Protein AF-A0A8J6IGQ2-F1 (afdb_monomer_lite)

Structure (mmCIF, N/CA/C/O backbone):
data_AF-A0A8J6IGQ2-F1
#
_entry.id   AF-A0A8J6IGQ2-F1
#
loop_
_atom_site.group_PDB
_atom_site.id
_atom_site.type_symbol
_atom_site.label_atom_id
_atom_site.label_alt_id
_atom_site.label_comp_id
_atom_site.label_asym_id
_atom_site.label_entity_id
_atom_site.label_seq_id
_atom_site.pdbx_PDB_ins_code
_atom_site.Cartn_x
_atom_site.Cartn_y
_atom_site.Cartn_z
_atom_site.occupancy
_atom_site.B_iso_or_equiv
_atom_site.auth_seq_id
_atom_site.auth_comp_id
_atom_site.auth_asym_id
_atom_site.auth_atom_id
_atom_site.pdbx_PDB_model_num
ATOM 1 N N . MET A 1 1 ? 0.650 11.084 19.814 1.00 61.91 1 MET A N 1
ATOM 2 C CA . MET A 1 1 ? -0.038 9.776 19.738 1.00 61.91 1 MET A CA 1
ATOM 3 C C . MET A 1 1 ? -0.462 9.588 18.293 1.00 61.91 1 MET A C 1
ATOM 5 O O . MET A 1 1 ? -0.950 10.553 17.723 1.00 61.91 1 MET A O 1
ATOM 9 N N . ALA A 1 2 ? -0.186 8.440 17.673 1.00 73.25 2 ALA A N 1
ATOM 10 C CA . ALA A 1 2 ? -0.622 8.195 16.297 1.00 73.25 2 ALA A CA 1
ATOM 11 C C . ALA A 1 2 ? -2.132 7.911 16.278 1.00 73.25 2 ALA A C 1
ATOM 13 O O . ALA A 1 2 ? -2.623 7.193 17.149 1.00 73.25 2 ALA A O 1
ATOM 14 N N . ALA A 1 3 ? -2.840 8.487 15.310 1.00 82.12 3 ALA A N 1
ATOM 15 C CA . ALA A 1 3 ? -4.254 8.224 15.073 1.00 82.12 3 ALA A CA 1
ATOM 16 C C . ALA A 1 3 ? -4.487 6.736 14.737 1.00 82.12 3 ALA A C 1
ATOM 18 O O . ALA A 1 3 ? -3.698 6.169 13.969 1.00 82.12 3 ALA A O 1
ATOM 19 N N . PRO A 1 4 ? -5.524 6.070 15.282 1.00 89.06 4 PRO A N 1
ATOM 20 C CA . PRO A 1 4 ? -5.917 4.738 14.841 1.00 89.06 4 PRO A CA 1
ATOM 21 C C . PRO A 1 4 ? -6.230 4.715 13.340 1.00 89.06 4 PRO A C 1
ATOM 23 O O . PRO A 1 4 ? -7.013 5.514 12.830 1.00 89.06 4 PRO A O 1
ATOM 26 N N . VAL A 1 5 ? -5.645 3.739 12.643 1.00 92.50 5 VAL A N 1
ATOM 27 C CA . VAL A 1 5 ? -5.897 3.482 11.222 1.00 92.50 5 VAL A CA 1
ATOM 28 C C . VAL A 1 5 ? -6.668 2.177 11.081 1.00 92.50 5 VAL A C 1
ATOM 30 O O . VAL A 1 5 ? -6.227 1.134 11.572 1.00 92.50 5 VAL A O 1
ATOM 33 N N . ARG A 1 6 ? -7.801 2.208 10.375 1.00 93.94 6 ARG A N 1
ATOM 34 C CA . ARG A 1 6 ? -8.534 0.997 9.972 1.00 93.94 6 ARG A CA 1
ATOM 35 C C . ARG A 1 6 ? -8.591 0.917 8.454 1.00 93.94 6 ARG A C 1
ATOM 37 O O . ARG A 1 6 ? -9.047 1.848 7.801 1.00 93.94 6 ARG A O 1
ATOM 44 N N . ILE A 1 7 ? -8.146 -0.211 7.909 1.00 94.56 7 ILE A N 1
ATOM 45 C CA . ILE A 1 7 ? -8.131 -0.472 6.467 1.00 94.56 7 ILE A CA 1
ATOM 46 C C . ILE A 1 7 ? -9.149 -1.569 6.169 1.00 94.56 7 ILE A C 1
ATOM 48 O O . ILE A 1 7 ? -9.078 -2.660 6.737 1.00 94.56 7 ILE A O 1
ATOM 52 N N . CYS A 1 8 ? -10.093 -1.270 5.284 1.00 94.94 8 CYS A N 1
ATOM 53 C CA . CYS A 1 8 ? -11.089 -2.204 4.779 1.00 94.94 8 CYS A CA 1
ATOM 54 C C . CYS A 1 8 ? -10.665 -2.642 3.372 1.00 94.94 8 CYS A C 1
ATOM 56 O O . CYS A 1 8 ? -10.554 -1.802 2.483 1.00 94.94 8 CYS A O 1
ATOM 58 N N . LEU A 1 9 ? -10.412 -3.942 3.193 1.00 94.00 9 LEU A N 1
ATOM 59 C CA . LEU A 1 9 ? -9.910 -4.523 1.936 1.00 94.00 9 LEU A CA 1
ATOM 60 C C . LEU A 1 9 ? -10.936 -5.402 1.214 1.00 94.00 9 LEU A C 1
ATOM 62 O O . LEU A 1 9 ? -10.777 -5.704 0.039 1.00 94.00 9 LEU A O 1
ATOM 66 N N . LEU A 1 10 ? -11.969 -5.860 1.923 1.00 92.25 10 LEU A N 1
ATOM 67 C CA . LEU A 1 10 ? -13.008 -6.707 1.349 1.00 92.25 10 LEU A CA 1
ATOM 68 C C . LE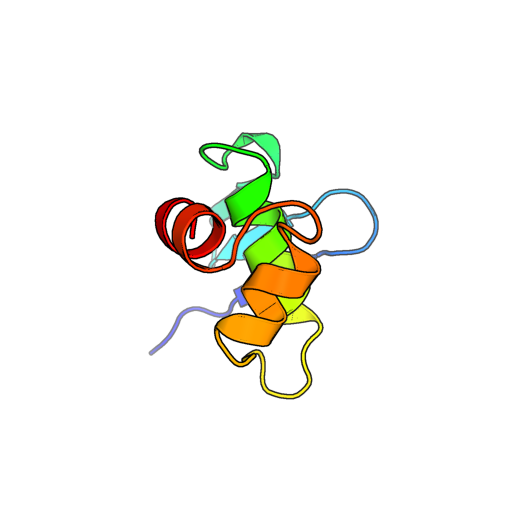U A 1 10 ? -14.049 -5.816 0.666 1.00 92.25 10 LEU A C 1
ATOM 70 O O . LEU A 1 10 ? -14.801 -5.111 1.342 1.00 92.25 10 LEU A O 1
ATOM 74 N N . GLY A 1 11 ? -14.076 -5.850 -0.666 1.00 89.31 11 GLY A N 1
ATOM 75 C CA . GLY A 1 11 ? -14.853 -4.923 -1.490 1.00 89.31 11 GLY A CA 1
ATOM 76 C C . GLY A 1 11 ? -13.975 -3.780 -1.995 1.00 89.31 11 GLY A C 1
ATOM 77 O O . GLY A 1 11 ? -12.888 -4.031 -2.503 1.00 89.31 11 GLY A O 1
ATOM 78 N N . SER A 1 12 ? -14.442 -2.538 -1.867 1.00 89.19 12 SER A N 1
ATOM 79 C CA . SER A 1 12 ? -13.639 -1.357 -2.197 1.00 89.19 12 SER A CA 1
ATOM 80 C C . SER A 1 12 ? -12.639 -1.026 -1.087 1.00 89.19 12 SER A C 1
ATOM 82 O O . SER A 1 12 ? -12.942 -1.161 0.107 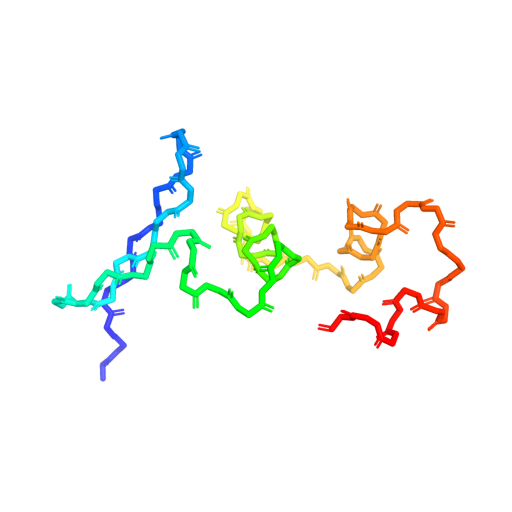1.00 89.19 12 SER A O 1
ATOM 84 N N . LEU A 1 13 ? -11.451 -0.551 -1.480 1.00 94.00 13 LEU A N 1
ATOM 85 C CA . LEU A 1 13 ? -10.455 -0.065 -0.529 1.00 94.00 13 LEU A CA 1
ATOM 86 C C . LEU A 1 13 ? -10.986 1.178 0.191 1.00 94.00 13 LEU A C 1
ATOM 88 O O . LEU A 1 13 ? -11.266 2.199 -0.438 1.00 94.00 13 LEU A O 1
ATOM 92 N N . ARG A 1 14 ? -11.042 1.112 1.525 1.00 95.19 14 ARG A N 1
ATOM 93 C CA . ARG A 1 14 ? -11.342 2.270 2.379 1.00 95.19 14 ARG A CA 1
ATOM 94 C C . ARG A 1 14 ? -10.365 2.370 3.534 1.00 95.19 14 ARG A C 1
ATOM 96 O O . ARG A 1 14 ? -10.095 1.374 4.210 1.00 95.19 14 ARG A O 1
ATOM 103 N N . VAL A 1 15 ? -9.866 3.577 3.784 1.00 95.50 15 VAL A N 1
ATOM 104 C CA . VAL A 1 15 ? -8.973 3.867 4.912 1.00 95.50 15 VAL A CA 1
ATOM 105 C C . VAL A 1 15 ? -9.651 4.857 5.844 1.00 95.50 15 VAL A C 1
ATOM 107 O O . VAL A 1 15 ? -9.977 5.971 5.447 1.00 95.50 15 VAL A O 1
ATOM 110 N N . HIS A 1 16 ? -9.851 4.453 7.092 1.00 94.88 16 HIS A N 1
ATOM 111 C CA . HIS A 1 16 ? -10.350 5.315 8.154 1.00 94.88 16 HIS A CA 1
ATOM 112 C C . HIS A 1 16 ? -9.165 5.845 8.963 1.00 94.88 16 HIS A C 1
ATOM 114 O O . HIS A 1 16 ? -8.344 5.056 9.444 1.00 94.88 16 HIS A O 1
ATOM 120 N N . LEU A 1 17 ? -9.096 7.166 9.092 1.00 92.31 17 LEU A N 1
ATOM 121 C CA . LEU A 1 17 ? -8.127 7.925 9.877 1.00 92.31 17 LEU A CA 1
ATOM 122 C C . LEU A 1 17 ? -8.929 8.787 10.852 1.00 92.31 17 LEU A C 1
ATOM 124 O O . LEU A 1 17 ? -9.478 9.805 10.433 1.00 92.31 17 LEU A O 1
ATOM 128 N N . ASP A 1 18 ? -9.038 8.370 12.112 1.00 89.12 18 ASP A N 1
ATOM 129 C CA . ASP A 1 18 ? -9.959 8.991 13.077 1.00 89.12 18 ASP A CA 1
ATOM 130 C C . ASP A 1 18 ? -11.375 9.160 12.477 1.00 89.12 18 ASP A C 1
ATOM 132 O O . ASP A 1 18 ? -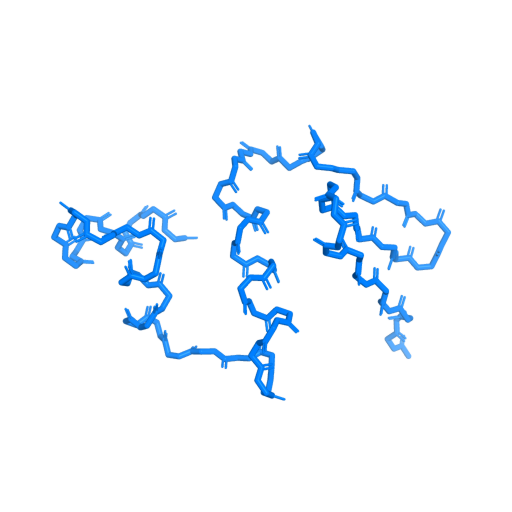12.018 8.173 12.109 1.00 89.12 18 ASP A O 1
ATOM 136 N N . ASP A 1 19 ? -11.824 10.407 12.312 1.00 88.75 19 ASP A N 1
ATOM 137 C CA . ASP A 1 19 ? -13.140 10.781 11.784 1.00 88.75 19 ASP A CA 1
ATOM 138 C C . ASP A 1 19 ? -13.169 10.937 10.252 1.00 88.75 19 ASP A C 1
ATOM 140 O O . ASP A 1 19 ? -14.209 11.243 9.663 1.00 88.75 19 ASP A O 1
ATOM 144 N N . ARG A 1 20 ? -12.031 10.743 9.574 1.00 92.62 20 ARG A N 1
ATOM 145 C CA . ARG A 1 20 ? -11.910 10.875 8.118 1.00 92.62 20 ARG A CA 1
ATOM 146 C C . ARG A 1 20 ? -11.914 9.511 7.442 1.00 92.62 20 ARG A C 1
ATOM 148 O O . ARG A 1 20 ? -11.170 8.610 7.819 1.00 92.62 20 ARG A O 1
ATOM 155 N N . VAL A 1 21 ? -12.674 9.402 6.357 1.00 94.38 21 VAL A N 1
ATOM 156 C CA . VAL A 1 21 ? -12.632 8.249 5.451 1.00 94.38 21 VAL A CA 1
ATOM 157 C C . VAL A 1 21 ? -11.981 8.659 4.136 1.00 94.38 21 VAL A C 1
ATOM 159 O O . VAL A 1 21 ? -12.340 9.674 3.538 1.00 94.38 21 VAL A O 1
ATOM 162 N N . VAL A 1 22 ? -10.997 7.879 3.699 1.00 93.94 22 VAL A N 1
ATOM 163 C CA . VAL A 1 22 ? -10.406 7.950 2.363 1.00 93.94 22 VAL A CA 1
ATOM 164 C C . VAL A 1 22 ? -11.002 6.812 1.546 1.00 93.94 22 VAL A C 1
ATOM 166 O O . VAL A 1 22 ? -10.664 5.643 1.743 1.00 93.94 22 VAL A O 1
ATOM 169 N N . GLU A 1 23 ? -11.922 7.177 0.660 1.00 94.06 23 GLU A N 1
ATOM 170 C CA . GLU A 1 23 ? -12.551 6.282 -0.310 1.00 94.06 23 GLU A CA 1
ATOM 171 C C . GLU A 1 23 ? -11.599 5.983 -1.479 1.00 94.06 23 GLU A C 1
ATOM 173 O O . GLU A 1 23 ? -10.690 6.762 -1.772 1.00 94.06 23 GLU A O 1
ATOM 178 N N . GLU A 1 24 ? -11.827 4.883 -2.193 1.00 90.31 24 GLU A N 1
ATOM 179 C CA . GLU A 1 24 ? -11.012 4.451 -3.341 1.00 90.31 24 GLU A CA 1
ATOM 180 C C . GLU A 1 24 ? -10.865 5.525 -4.438 1.00 90.31 24 GLU A C 1
ATOM 182 O O . GLU A 1 24 ? -9.797 5.689 -5.024 1.00 90.31 24 GLU A O 1
ATOM 187 N N . HIS A 1 25 ? -11.903 6.327 -4.679 1.00 91.12 25 HIS A N 1
ATOM 188 C CA . HIS A 1 25 ? -11.873 7.400 -5.679 1.00 91.12 25 HIS A CA 1
ATOM 189 C C . HIS A 1 25 ? -11.130 8.665 -5.211 1.00 91.12 25 HIS A C 1
ATOM 191 O O . HIS A 1 25 ? -10.964 9.601 -5.990 1.00 91.12 25 HIS A O 1
ATOM 197 N N . ALA A 1 26 ? -10.752 8.754 -3.931 1.00 93.62 26 ALA A N 1
ATOM 198 C CA . ALA A 1 26 ? -10.039 9.908 -3.380 1.00 93.62 26 ALA A CA 1
ATOM 199 C C . ALA A 1 26 ? -8.515 9.807 -3.568 1.00 93.62 26 ALA A C 1
ATOM 201 O O . ALA A 1 26 ? -7.787 10.746 -3.243 1.00 93.62 26 ALA A O 1
ATOM 202 N N . TRP A 1 27 ? -8.026 8.676 -4.080 1.00 91.94 27 TRP A N 1
ATOM 203 C CA . TRP A 1 27 ? -6.620 8.471 -4.400 1.00 91.94 27 TRP A CA 1
ATOM 204 C C . TRP A 1 27 ? -6.277 9.144 -5.737 1.00 91.94 27 TRP A C 1
ATOM 206 O O . TRP A 1 27 ? -7.098 9.139 -6.653 1.00 91.94 27 TRP A O 1
ATOM 216 N N . PRO A 1 28 ? -5.052 9.677 -5.907 1.00 90.50 28 PRO A N 1
ATOM 217 C CA . PRO A 1 28 ? -4.637 10.358 -7.141 1.00 90.50 28 PRO A CA 1
ATOM 218 C C . PRO A 1 28 ? -4.463 9.407 -8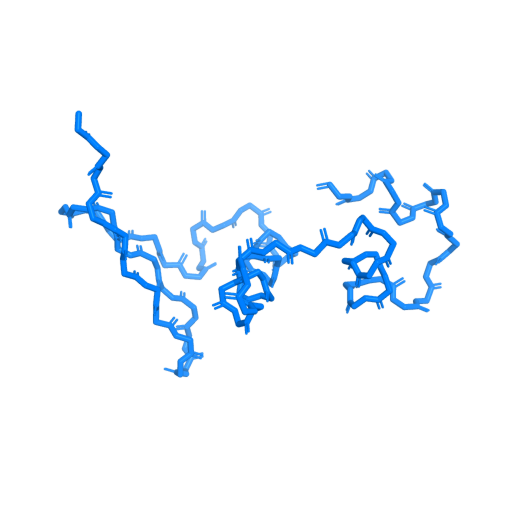.342 1.00 90.50 28 PRO A C 1
ATOM 220 O O . PRO A 1 28 ? -4.055 9.821 -9.422 1.00 90.50 28 PRO A O 1
ATOM 223 N N . GLY A 1 29 ? -4.757 8.122 -8.156 1.00 88.75 29 GLY A N 1
ATOM 224 C CA . GLY A 1 29 ? -4.717 7.073 -9.156 1.00 88.75 29 GLY A CA 1
ATOM 225 C C . GLY A 1 29 ? -4.926 5.715 -8.494 1.00 88.75 29 GLY A C 1
ATOM 226 O O . GLY A 1 29 ? -4.984 5.599 -7.269 1.00 88.75 29 GLY A O 1
ATOM 227 N N . ARG A 1 30 ? -4.993 4.663 -9.310 1.00 88.50 30 ARG A N 1
ATOM 228 C CA . ARG A 1 30 ? -5.198 3.292 -8.824 1.00 88.50 30 ARG A CA 1
ATOM 229 C C . ARG A 1 30 ? -3.976 2.728 -8.080 1.00 88.50 30 ARG A C 1
ATOM 231 O O . ARG A 1 30 ? -4.135 2.015 -7.098 1.00 88.50 30 ARG A O 1
ATOM 238 N N . ARG A 1 31 ? -2.756 3.072 -8.513 1.00 90.38 31 ARG A N 1
ATOM 239 C CA . ARG A 1 31 ? -1.507 2.494 -7.973 1.00 90.38 31 ARG A CA 1
ATOM 240 C C . ARG A 1 31 ? -1.247 2.816 -6.497 1.00 90.38 31 ARG A C 1
ATOM 242 O O . ARG A 1 31 ? -0.945 1.885 -5.756 1.00 90.38 31 ARG A O 1
ATOM 249 N N . PRO A 1 32 ? -1.428 4.061 -6.023 1.00 92.25 32 PRO A N 1
ATOM 250 C CA . PRO A 1 32 ? -1.298 4.366 -4.599 1.00 92.25 32 PRO A CA 1
ATOM 251 C C . PRO A 1 32 ? -2.249 3.556 -3.704 1.00 92.25 32 PRO A C 1
ATOM 253 O O . PRO A 1 32 ? -1.840 3.075 -2.650 1.00 92.25 32 PRO A O 1
ATOM 256 N N . ALA A 1 33 ? -3.497 3.356 -4.141 1.00 93.25 33 ALA A N 1
ATOM 257 C CA . ALA A 1 33 ? -4.473 2.532 -3.430 1.00 93.25 33 ALA A CA 1
ATOM 258 C C . ALA A 1 33 ? -4.019 1.061 -3.350 1.00 93.25 33 ALA A C 1
ATOM 260 O O . ALA A 1 33 ? -4.006 0.463 -2.273 1.00 93.25 33 ALA A O 1
ATOM 261 N N . GLU A 1 34 ? -3.579 0.490 -4.474 1.00 93.38 34 GLU A N 1
ATOM 262 C CA . GLU A 1 34 ? -3.064 -0.884 -4.536 1.00 93.38 34 GLU A CA 1
ATOM 263 C C . GLU A 1 34 ? -1.819 -1.087 -3.670 1.00 93.38 34 GLU A C 1
ATOM 265 O O . GLU A 1 34 ? -1.714 -2.106 -2.99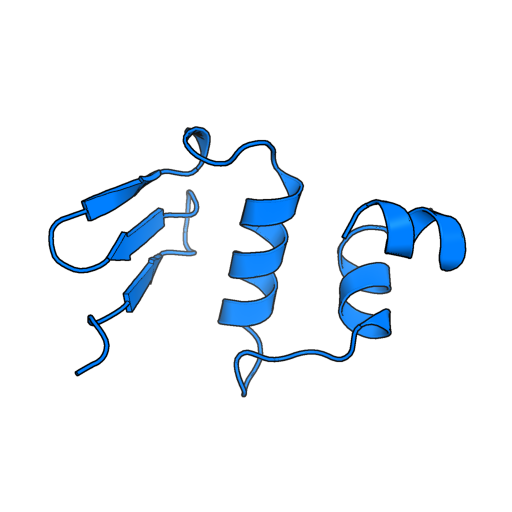0 1.00 93.38 34 GLU A O 1
ATOM 270 N N . LEU A 1 35 ? -0.908 -0.109 -3.632 1.00 94.19 35 LEU A N 1
ATOM 271 C CA . LEU A 1 35 ? 0.264 -0.148 -2.759 1.00 94.19 35 LEU A CA 1
ATOM 272 C C . LEU A 1 35 ? -0.142 -0.255 -1.286 1.00 94.19 35 LEU A C 1
ATOM 274 O O . LEU A 1 35 ? 0.386 -1.089 -0.551 1.00 94.19 35 LEU A O 1
ATOM 278 N N . VAL A 1 36 ? -1.099 0.563 -0.848 1.00 94.69 36 VAL A N 1
ATOM 279 C CA . VAL A 1 36 ? -1.573 0.523 0.541 1.00 94.69 36 VAL A CA 1
ATOM 280 C C . VAL A 1 36 ? -2.283 -0.789 0.850 1.00 94.69 36 VAL A C 1
ATOM 282 O O . VAL A 1 36 ? -2.054 -1.349 1.922 1.00 94.69 36 VAL A O 1
ATOM 285 N N . ALA A 1 37 ? -3.081 -1.320 -0.077 1.00 94.56 37 ALA A N 1
ATOM 286 C CA . ALA A 1 37 ? -3.700 -2.633 0.076 1.00 94.56 37 ALA A CA 1
ATOM 287 C C . ALA A 1 37 ? -2.653 -3.754 0.199 1.00 94.56 37 ALA A C 1
ATOM 289 O O . ALA A 1 37 ? -2.743 -4.590 1.101 1.00 94.56 37 ALA A O 1
ATOM 290 N N . LEU A 1 38 ? -1.629 -3.733 -0.657 1.00 95.19 38 LEU A N 1
ATOM 291 C CA . LEU A 1 38 ? -0.539 -4.705 -0.661 1.00 95.19 38 LEU A CA 1
ATOM 292 C C . LEU A 1 38 ? 0.242 -4.674 0.658 1.00 95.19 38 LEU A C 1
ATOM 294 O O . LEU A 1 38 ? 0.449 -5.711 1.288 1.00 95.19 38 LEU A O 1
ATOM 298 N N . LEU A 1 39 ? 0.627 -3.480 1.114 1.00 95.25 39 LEU A N 1
ATOM 299 C CA . LEU A 1 39 ? 1.305 -3.318 2.396 1.00 95.25 39 LEU A CA 1
ATOM 300 C C . LEU A 1 39 ? 0.393 -3.732 3.551 1.00 95.25 39 LEU A C 1
ATOM 302 O O . LEU A 1 39 ? 0.852 -4.409 4.457 1.00 95.25 39 LEU A O 1
ATOM 306 N N . ALA A 1 40 ? -0.900 -3.409 3.527 1.00 94.69 40 ALA A N 1
ATOM 307 C CA . ALA A 1 40 ? -1.825 -3.793 4.595 1.00 94.69 40 ALA A CA 1
ATOM 308 C C . ALA A 1 40 ? -1.940 -5.316 4.791 1.00 94.69 40 ALA A C 1
ATOM 310 O O . ALA A 1 40 ? -2.196 -5.753 5.914 1.00 94.69 40 ALA A O 1
ATOM 311 N N . LEU A 1 41 ? -1.741 -6.099 3.725 1.00 94.19 41 LEU A N 1
ATOM 312 C CA . LEU A 1 41 ? -1.748 -7.565 3.747 1.00 94.19 41 LEU A CA 1
ATOM 313 C C . LEU A 1 41 ? -0.398 -8.182 4.139 1.00 94.19 41 LEU A C 1
AT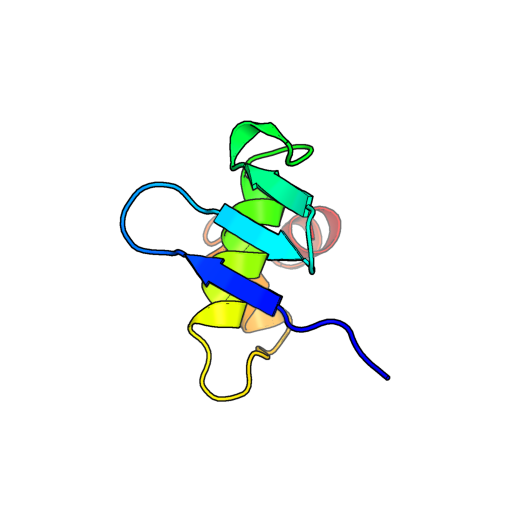OM 315 O O . LEU A 1 41 ? -0.356 -9.348 4.528 1.00 94.19 41 LEU A O 1
ATOM 319 N N . ALA A 1 42 ? 0.701 -7.430 4.053 1.00 94.81 42 ALA A N 1
ATOM 320 C CA . ALA A 1 42 ? 2.017 -7.918 4.440 1.00 94.81 42 ALA A CA 1
ATOM 321 C C . ALA A 1 42 ? 2.124 -8.062 5.968 1.00 94.81 42 ALA A C 1
ATOM 323 O O . ALA A 1 42 ? 1.718 -7.175 6.719 1.00 94.81 42 ALA A O 1
ATOM 324 N N . GLU A 1 43 ? 2.755 -9.143 6.434 1.00 88.81 43 GLU A N 1
ATOM 325 C CA . GLU A 1 43 ? 2.865 -9.500 7.859 1.00 88.81 43 GLU A CA 1
ATOM 326 C C . GLU A 1 43 ? 3.401 -8.354 8.737 1.00 88.81 43 GLU A C 1
ATOM 328 O O . GLU A 1 43 ? 2.915 -8.114 9.841 1.00 88.81 43 GLU A O 1
ATOM 333 N N . ARG A 1 44 ? 4.364 -7.584 8.215 1.00 92.44 44 ARG A N 1
ATOM 334 C CA . ARG A 1 44 ? 4.959 -6.425 8.906 1.00 92.44 44 ARG A CA 1
ATOM 335 C C . ARG A 1 44 ? 4.503 -5.078 8.358 1.00 92.44 44 ARG A C 1
ATOM 337 O O . ARG A 1 44 ? 5.124 -4.058 8.647 1.00 92.44 44 ARG A O 1
ATOM 344 N N . ARG A 1 45 ? 3.471 -5.079 7.518 1.00 93.12 45 ARG A N 1
ATOM 345 C CA . ARG A 1 45 ? 3.016 -3.915 6.752 1.00 93.12 45 ARG A CA 1
ATOM 346 C C . ARG A 1 45 ? 4.118 -3.243 5.930 1.00 93.12 45 ARG A C 1
ATOM 348 O O . ARG A 1 45 ? 4.118 -2.035 5.726 1.00 93.12 45 ARG A O 1
ATOM 355 N N . ALA A 1 46 ? 5.092 -4.042 5.513 1.00 93.81 46 ALA A N 1
ATOM 356 C CA . ALA A 1 46 ? 6.307 -3.607 4.852 1.00 93.81 46 ALA A CA 1
ATOM 357 C C . ALA A 1 46 ? 6.750 -4.687 3.869 1.00 93.81 46 ALA A C 1
ATOM 359 O O . ALA A 1 46 ? 6.691 -5.876 4.188 1.00 93.81 46 ALA A O 1
ATOM 360 N N . LEU A 1 47 ? 7.232 -4.255 2.709 1.00 94.31 47 LEU A N 1
ATOM 361 C CA . LEU A 1 47 ? 7.800 -5.096 1.662 1.00 94.31 47 LEU A CA 1
ATOM 362 C C . LEU A 1 47 ? 9.089 -4.455 1.153 1.00 94.31 47 LEU A C 1
ATOM 364 O O . LEU A 1 47 ? 9.281 -3.242 1.283 1.00 94.31 47 LEU A O 1
ATOM 368 N N . LEU A 1 48 ? 9.978 -5.270 0.586 1.00 93.75 48 LEU A N 1
ATOM 369 C CA . LEU A 1 48 ? 11.141 -4.745 -0.124 1.00 93.75 48 LEU A CA 1
ATOM 370 C C . LEU A 1 48 ? 10.679 -3.989 -1.369 1.00 93.75 48 LEU A C 1
ATOM 372 O O . LEU A 1 48 ? 9.667 -4.345 -1.973 1.00 93.75 48 LEU A O 1
ATOM 376 N N . ARG A 1 49 ? 11.447 -2.973 -1.774 1.00 91.12 49 ARG A N 1
ATOM 377 C CA . ARG A 1 49 ? 11.115 -2.165 -2.954 1.00 91.12 49 ARG A CA 1
ATOM 378 C C . ARG A 1 49 ? 10.877 -3.050 -4.175 1.00 91.12 49 ARG A C 1
ATOM 380 O O . ARG A 1 49 ? 9.846 -2.915 -4.814 1.00 91.12 49 ARG A O 1
ATOM 387 N N . ASP A 1 50 ? 11.761 -4.010 -4.422 1.00 91.69 50 ASP A N 1
ATOM 388 C CA . ASP A 1 50 ? 11.662 -4.900 -5.583 1.00 91.69 50 ASP A CA 1
ATOM 389 C C . ASP A 1 50 ? 10.404 -5.781 -5.548 1.00 91.69 50 ASP A C 1
ATOM 391 O O . ASP A 1 50 ? 9.766 -5.960 -6.577 1.00 91.69 50 ASP A O 1
ATOM 395 N N . GLN A 1 51 ? 9.966 -6.231 -4.364 1.00 93.12 51 GLN A N 1
ATOM 396 C CA . GLN A 1 51 ? 8.713 -6.987 -4.211 1.00 93.12 51 GLN A CA 1
ATOM 397 C C . GLN A 1 51 ? 7.484 -6.127 -4.524 1.00 93.12 51 GLN A C 1
ATOM 399 O O . GLN A 1 51 ? 6.510 -6.609 -5.098 1.00 93.12 51 GLN A O 1
ATOM 404 N N . VAL A 1 52 ? 7.519 -4.846 -4.145 1.00 94.06 52 VAL A N 1
ATOM 405 C CA . VAL A 1 52 ? 6.457 -3.894 -4.491 1.00 94.06 52 VAL A CA 1
ATOM 406 C C . VAL A 1 52 ? 6.435 -3.645 -5.996 1.00 94.06 52 VAL A C 1
ATOM 408 O O . VAL A 1 52 ? 5.361 -3.649 -6.596 1.00 94.06 52 VAL A O 1
ATOM 411 N N . LEU A 1 53 ? 7.607 -3.449 -6.606 1.00 93.44 53 LEU A N 1
ATOM 412 C CA . LEU A 1 53 ? 7.728 -3.224 -8.045 1.00 93.44 53 LEU A CA 1
ATOM 413 C C . LEU A 1 53 ? 7.237 -4.433 -8.846 1.00 93.44 53 LEU A C 1
ATOM 415 O O . LEU A 1 53 ? 6.456 -4.251 -9.774 1.00 93.44 53 LEU A O 1
ATOM 419 N N . GLU A 1 54 ? 7.611 -5.648 -8.448 1.00 92.31 54 GLU A N 1
ATOM 420 C CA . GLU A 1 54 ? 7.143 -6.891 -9.070 1.00 92.31 54 GLU A CA 1
ATOM 421 C C . GLU A 1 54 ? 5.620 -7.062 -8.940 1.00 92.31 54 GLU A C 1
ATOM 423 O O . GLU A 1 54 ? 4.952 -7.431 -9.904 1.00 92.31 54 GLU A O 1
ATOM 428 N N . ALA A 1 55 ? 5.046 -6.738 -7.776 1.00 92.44 55 ALA A N 1
ATOM 429 C CA . ALA A 1 55 ? 3.608 -6.863 -7.547 1.00 92.44 55 ALA A CA 1
ATOM 430 C C . ALA A 1 55 ? 2.776 -5.817 -8.312 1.00 92.44 55 ALA A C 1
ATOM 432 O O . ALA A 1 55 ? 1.699 -6.132 -8.821 1.00 92.44 55 ALA A O 1
ATOM 433 N N . LEU A 1 56 ? 3.243 -4.565 -8.379 1.00 91.75 56 LEU A N 1
ATOM 434 C CA . LEU A 1 56 ? 2.493 -3.464 -8.992 1.00 91.75 56 LEU A CA 1
ATOM 435 C C . LEU A 1 56 ? 2.786 -3.311 -10.491 1.00 91.75 56 LEU A C 1
ATOM 437 O O . LEU A 1 56 ? 1.868 -3.032 -11.264 1.00 91.75 56 LEU A O 1
ATOM 441 N N . TRP A 1 57 ? 4.021 -3.534 -10.934 1.00 91.25 57 TRP A N 1
ATOM 442 C CA . TRP A 1 57 ? 4.450 -3.377 -12.328 1.00 91.25 57 TRP A CA 1
ATOM 443 C C . TRP A 1 57 ? 5.236 -4.596 -12.844 1.00 91.25 57 TRP A C 1
ATOM 445 O O . TRP A 1 57 ? 6.377 -4.446 -13.278 1.00 91.25 57 TRP A O 1
ATOM 455 N N . PRO A 1 58 ? 4.619 -5.790 -12.919 1.00 87.50 58 PRO A N 1
ATOM 456 C CA . PRO A 1 58 ? 5.305 -7.019 -13.343 1.00 87.50 58 PRO A CA 1
ATOM 457 C C . PRO A 1 58 ? 5.828 -6.995 -14.791 1.00 87.50 58 PRO A C 1
ATOM 459 O O . PRO A 1 58 ? 6.579 -7.876 -15.194 1.00 87.50 58 PRO A O 1
ATOM 462 N N . HIS A 1 59 ? 5.398 -6.024 -15.601 1.00 89.38 59 HIS A N 1
ATOM 463 C CA . HIS A 1 59 ? 5.734 -5.920 -17.025 1.00 89.38 59 HIS A CA 1
ATOM 464 C C . HIS A 1 59 ? 6.674 -4.758 -17.359 1.00 89.38 59 HIS A C 1
ATOM 466 O O . HIS A 1 59 ? 6.997 -4.572 -18.530 1.00 89.38 59 HIS A O 1
ATOM 472 N N . LEU A 1 60 ? 7.057 -3.941 -16.374 1.00 88.69 60 LEU A N 1
ATOM 473 C CA . LEU A 1 60 ? 8.001 -2.849 -16.589 1.00 88.69 60 LEU A CA 1
ATOM 474 C C . LEU A 1 60 ? 9.407 -3.293 -16.206 1.00 88.69 60 LEU A C 1
ATOM 476 O O . LEU A 1 60 ? 9.590 -4.038 -15.245 1.00 88.69 60 LEU A O 1
ATOM 480 N N . ASP A 1 61 ? 10.400 -2.760 -16.913 1.00 87.38 61 ASP A N 1
ATOM 481 C CA . ASP A 1 61 ? 11.781 -2.851 -16.461 1.00 87.38 61 ASP A CA 1
ATOM 482 C C . ASP A 1 61 ? 11.931 -2.212 -15.066 1.00 87.38 61 ASP A C 1
ATOM 484 O O . ASP A 1 61 ? 11.275 -1.200 -14.782 1.00 87.38 61 ASP A O 1
ATOM 488 N N . PRO A 1 62 ? 12.811 -2.738 -14.193 1.00 81.06 62 PRO A N 1
ATOM 489 C CA . PRO A 1 62 ? 12.923 -2.291 -12.802 1.00 81.06 62 PRO A CA 1
ATOM 490 C C . PRO A 1 62 ? 13.167 -0.786 -12.634 1.00 81.06 62 PRO A C 1
ATOM 492 O O . PRO A 1 62 ? 12.659 -0.170 -11.697 1.00 81.06 62 PRO A O 1
ATOM 495 N N . GLU A 1 63 ? 13.928 -0.180 -13.547 1.00 86.56 63 GLU A N 1
ATOM 496 C CA . GLU A 1 63 ? 14.224 1.255 -13.533 1.00 86.56 63 GLU A CA 1
ATOM 497 C C . GLU A 1 63 ? 12.988 2.098 -13.887 1.00 86.56 63 GLU A C 1
ATOM 499 O O . GLU A 1 63 ? 12.693 3.087 -13.215 1.00 86.56 63 GLU A O 1
ATOM 504 N N . ALA A 1 64 ? 12.200 1.657 -14.873 1.00 85.88 64 ALA A N 1
ATOM 505 C CA . ALA A 1 64 ? 10.946 2.304 -15.251 1.00 85.88 64 ALA A CA 1
ATOM 506 C C . ALA A 1 64 ? 9.865 2.136 -14.171 1.00 85.88 64 ALA A C 1
ATOM 508 O O . ALA A 1 64 ? 9.124 3.077 -13.886 1.00 85.88 64 ALA A O 1
ATOM 509 N N . ALA A 1 65 ? 9.799 0.962 -13.536 1.00 85.56 65 ALA A N 1
ATOM 510 C CA . ALA A 1 65 ? 8.889 0.698 -12.426 1.00 85.56 65 ALA A CA 1
ATOM 511 C C . ALA A 1 65 ? 9.220 1.576 -11.207 1.00 85.56 65 ALA A C 1
ATOM 513 O O . ALA A 1 65 ? 8.322 2.157 -10.599 1.00 85.56 65 ALA A O 1
ATOM 514 N N . ALA A 1 66 ? 10.508 1.735 -10.881 1.00 84.31 66 ALA A N 1
ATOM 515 C CA . ALA A 1 66 ? 10.950 2.582 -9.774 1.00 84.31 66 ALA A CA 1
ATOM 516 C C . ALA A 1 66 ? 10.573 4.062 -9.954 1.00 84.31 66 ALA A C 1
ATOM 518 O O . ALA A 1 66 ? 10.349 4.744 -8.960 1.00 84.31 66 ALA A O 1
ATOM 519 N N . ALA A 1 67 ? 10.465 4.551 -11.193 1.00 88.00 67 ALA A N 1
ATOM 520 C CA . ALA A 1 67 ? 10.027 5.916 -11.484 1.00 88.00 67 ALA A CA 1
ATOM 521 C C . ALA A 1 67 ? 8.504 6.133 -11.341 1.00 88.00 67 ALA A C 1
ATOM 523 O O . ALA A 1 67 ? 8.042 7.268 -11.443 1.00 88.00 67 ALA A O 1
ATOM 524 N N . GLN A 1 68 ? 7.719 5.065 -11.158 1.00 83.12 68 GLN A N 1
ATOM 525 C CA . GLN A 1 68 ? 6.258 5.108 -10.990 1.00 83.12 68 GLN A CA 1
ATOM 526 C C . GLN A 1 68 ? 5.801 4.859 -9.543 1.00 83.12 68 GLN A C 1
ATOM 528 O O . GLN A 1 68 ? 4.609 5.006 -9.258 1.00 83.12 68 GLN A O 1
ATOM 533 N N . LEU A 1 69 ? 6.729 4.459 -8.664 1.00 78.31 69 LEU A N 1
ATOM 534 C CA . LEU A 1 69 ? 6.505 4.256 -7.232 1.00 78.31 69 LEU A CA 1
ATOM 535 C C . LEU A 1 69 ? 6.427 5.592 -6.486 1.00 78.31 69 LEU A C 1
ATOM 537 O O . LEU A 1 69 ? 5.492 5.726 -5.665 1.00 78.31 69 LEU A O 1
#

Foldseek 3Di:
DAFDWDWDDPPWTWIDGPPDIDGCVNDPDNLVSVLQSVLVPDPNSDDDPVVSLCVRPVPDDSVVSVVVD

Secondary structure (DSSP, 8-state):
-PPPEEEE-SSS-EEEETTEEEEGGGSSSHHHHHHHHHHHHSTTS---HHHHHHHH-TTS-HHHHHTT-

Radius of gyration: 13.29 Å; chains: 1; bounding box: 29×20×37 Å

Sequence (69 aa):
MAAPVRICLLGSLRVHLDDRVVEEHAWPGRRPAELVALLALAERRALLRDQVLEALWPHLDPEAAAAQL

pLDDT: mean 90.53, std 5.49, range [61.91, 95.5]

=== Feature glossary ===
The record interleaves many kinds of information about one protein. Here is each kind framed as the question it answers.

Q: Are the domains correctly placed relative to each other?
A: Predicted aligned error is AlphaFold's pairwise confidence. Unlike pLDDT (per-residue), PAE is per-residue-pair and captures whether two parts of the structure are correctly placed relative to each other. Units are ångströms of expected positional error.

Q: Which residues are in helices, strands, or loops?
A: Eight-state secondary structure (DSSP): H is the canonical α-helix, G the tighter 3₁₀-helix, I the wider π-helix; E/B are β-structure, T and S are turns and bends, and '-' is everything else. DSSP derives these from the pattern of main-chain N–H···O=C hydrogen bonds, not from the sequence.

Q: What if only a Cα trace is available?
A: P-SEA three-state annotation labels each residue as helix, strand, or coil based purely on the geometry of the Cα trace. It serves as a fallback when the full backbone (and thus DSSP) is unavailable.

Q: What are the backbone torsion angles?
A: φ (phi) and ψ (psi) are the two rotatable backbone dihedrals per residue: φ is the C(i-1)–N–Cα–C torsion, ψ is the N–Cα–C–N(i+1) torsion, both in degrees on (−180°, 180°]. α-helical residues cluster near (−60°, −45°); β-strand residues near (−120°, +130°). A Ramachandran plot is simply a scatter of (φ, ψ) for every residue.

Q: What known structures does this most resemble?
A: Structural nearest neighbors (via Foldseek easy-search vs the PDB). Reported per hit: target PDB id, E-value, and alignment TM-score. A TM-score above ~0.5 is the conventional threshold for 'same fold'.

Q: What family and function is it annotated with?
A: Database cross-references. InterPro integrates a dozen domain/family signature databases into unified entries with residue-range hits. GO terms attach function/process/location labels with evidence codes. CATH codes position the fold in a four-level structural taxonomy. Organism is the NCBI-taxonomy species name.

Q: Which residues are buried vs exposed?
A: Solvent accessibility: the surface area of each residue that a 1.4 Å water probe can touch, in Å². When only backbone atoms are present the absolute values are lower than full-atom SASA (side chains contribute most of the area) and are flagged as backbone-only.

Q: What do the diagnostic plots show?
A: Three diagnostic plots accompany the record. The Cα contact map visualizes the tertiary structure as a 2D adjacency matrix (8 Å cutoff, sequence-local contacts suppressed). The Ramachandran plot shows the distribution of backbone (φ, ψ) torsions, with points in the α and β basins reflecting secondary structure content. The PAE plot shows AlphaFold's inter-residue confidence as a color matrix.

Q: What is the amino-acid chain?
A: The amino-acid sequence is the protein's primary structure: the linear order of residues from the N-terminus to the C-terminus, written in one-letter code. Everything else here — the 3D coordinates, the secondary structure, the domain annotations — is ultimately a consequence of this string.

Q: What do the rendered images show?
A: The six renders are orthographic views along the three Cartesian axes in both directions. Representation (cartoon, sticks, or surface) and color scheme (sequence-rainbow or by-chain) vary across proteins so the training set covers all the common visualization conventions.

Q: Where is each backbone atom in 3D?
A: The mmCIF table is the protein's shape written out atom by atom. For each backbone N, Cα, C, and carbonyl O, it records an (x, y, z) coordinate triple in Å plus the residue type, chain letter, and residue number.

Q: How mobile is each atom in the crystal?
A: For experimental (PDB) structures, the B-factor (temperature factor) quantifies the positional spread of each atom in the crystal — a combination of thermal vibration and static disorder — in units of Å². High B-factors mark flexible loops or poorly resolved regions; low B-factors mark the rigid, well-ordered core.

Q: How big and how compact is the whole molecule?
A: Three whole-structure scalars: the radius of gyration (RMS distance of Cα from centroid, in Å), the count of Cα–Cα contacts (pairs closer than 8 Å and separated by more than four residues in sequence — i.e. tertiary, not local, contacts), and the bounding-box dimensions. Together they distinguish compact globular folds from extended fibres or disordered chains.

Q: What does the local fold look like, residue by residue?
A: A 3Di character summarizes, for each residue, the relative orientation of the Cα frame of its nearest spatial neighbor. Because it encodes fold topology rather than chemistry, 3Di alignments detect remote structural similarity that sequence alignment misses.

Q: How confident is the AlphaFold model at each residue?
A: For AlphaFold models, the B-factor field carries pLDDT — the model's own estimate of local accuracy on a 0–100 scale. Regions with pLDDT<50 should be treated as essentially unmodeled; they often correspond to intrinsically disordered segments.